Protein AF-A0A7S3XES7-F1 (afdb_monomer_lite)

InterPro domains:
  IPR000131 ATP synthase, F1 complex, gamma subunit [PF00231] (2-113)
  IPR000131 ATP synthase, F1 complex, gamma subunit [PTHR11693] (2-114)
  IPR035968 ATP synthase, F1 complex, gamma subunit superfamily [SSF52943] (2-112)

Radius of gyration: 13.75 Å; chains: 1; bounding box: 35×32×36 Å

Foldseek 3Di:
DEEEEEQADAQDDPPPCFLVVSLVVVVVVCVVPVVYNYAYEYEYPSSCVVCCVPPVVRYLYYHYDCPPDPHDPVVVVVVVVVVPVSDDGQKYWYWHWPCPDPVDTHTDIDIDGDD

Secondary structure (DSSP, 8-state):
-EEEEEEB--SS--STTHHHHHHHHHHHHHHHTTTSEEEEEEESHHHHHHHHHHHGGGEEEEE--GGGS---HHHHHHHHHHHHHT---SEEEEEEEEE-SSS-EEEEEEEEE--

Sequence (115 aa):
EKQLIVPLTSDKGLCGGVNSTIVKYTRALMALQSETDSTLLVVGEKGKAQLERTHGSTIHSTIGDMAKVAITFPQVSAIVDKVLEAGSYEKTHILFNHFVSVITNKPTIATIASP

Organism: NCBI:txid88271

pLDDT: mean 89.77, std 6.72, range [62.25, 96.62]

Structure (mmCIF, N/CA/C/O backbone):
data_AF-A0A7S3XES7-F1
#
_entry.id   AF-A0A7S3XES7-F1
#
loop_
_atom_site.group_PDB
_atom_site.id
_atom_site.type_symbol
_atom_site.label_atom_id
_atom_site.label_alt_id
_atom_site.label_comp_id
_atom_site.label_asym_id
_atom_site.label_entity_id
_atom_site.label_seq_id
_atom_site.pdbx_PDB_ins_code
_atom_site.Cartn_x
_atom_site.Cartn_y
_atom_site.Cartn_z
_atom_site.occupancy
_atom_site.B_iso_or_equiv
_atom_site.auth_seq_id
_atom_site.auth_comp_id
_atom_site.auth_asym_id
_atom_site.auth_atom_id
_atom_site.pdbx_PDB_model_num
ATOM 1 N N . GLU A 1 1 ? -18.882 2.046 10.466 1.00 73.75 1 GLU A N 1
ATOM 2 C CA . GLU A 1 1 ? -18.327 1.173 9.419 1.00 73.75 1 GLU A CA 1
ATOM 3 C C . GLU A 1 1 ? -16.835 1.025 9.660 1.00 73.75 1 GLU A C 1
ATOM 5 O O . GLU A 1 1 ? -16.151 2.042 9.744 1.00 73.75 1 GLU A O 1
ATOM 10 N N . LYS A 1 2 ? -16.340 -0.196 9.878 1.00 87.69 2 LYS A N 1
ATOM 11 C CA . LYS A 1 2 ? -14.893 -0.447 9.985 1.00 87.69 2 LYS A CA 1
ATOM 12 C C . LYS A 1 2 ? -14.336 -0.733 8.607 1.00 87.69 2 LYS A C 1
ATOM 14 O O . LYS A 1 2 ? -14.884 -1.572 7.889 1.00 87.69 2 LYS A O 1
ATOM 19 N N . GLN A 1 3 ? -13.234 -0.087 8.260 1.00 92.00 3 GLN A N 1
ATOM 20 C CA . GLN A 1 3 ? -12.591 -0.298 6.971 1.00 92.00 3 GLN A CA 1
ATOM 21 C C . GLN A 1 3 ? -11.100 -0.564 7.106 1.00 92.00 3 GLN A C 1
ATOM 23 O O . GLN A 1 3 ? -10.419 -0.038 7.990 1.00 92.00 3 GLN A O 1
ATOM 28 N N . LEU A 1 4 ? -10.601 -1.368 6.177 1.00 93.12 4 LEU A N 1
ATOM 29 C CA . LEU A 1 4 ? -9.194 -1.695 6.055 1.00 93.12 4 LEU A CA 1
ATOM 30 C C . LEU A 1 4 ? -8.611 -1.000 4.831 1.00 93.12 4 LEU A C 1
ATOM 32 O O . LEU A 1 4 ? -9.151 -1.094 3.731 1.00 93.12 4 LEU A O 1
ATOM 36 N N . ILE A 1 5 ? -7.476 -0.337 5.001 1.00 94.81 5 ILE A N 1
ATOM 37 C CA . ILE A 1 5 ? -6.739 0.297 3.915 1.00 94.81 5 ILE A CA 1
ATOM 38 C C . ILE A 1 5 ? -5.384 -0.401 3.788 1.00 94.81 5 ILE A C 1
ATOM 40 O O . ILE A 1 5 ? -4.577 -0.413 4.720 1.00 94.81 5 ILE A O 1
ATOM 44 N N . VAL A 1 6 ? -5.131 -0.965 2.609 1.00 94.62 6 VAL A N 1
ATOM 45 C CA . VAL A 1 6 ? -3.950 -1.769 2.289 1.00 94.62 6 VAL A CA 1
ATOM 46 C C . VAL A 1 6 ? -3.106 -1.058 1.227 1.00 94.62 6 VAL A C 1
ATOM 48 O O . VAL A 1 6 ? -3.303 -1.273 0.027 1.00 94.62 6 VAL A O 1
ATOM 51 N N . PRO A 1 7 ? -2.180 -0.163 1.620 1.00 96.06 7 PRO A N 1
ATOM 52 C CA . PRO A 1 7 ? -1.233 0.424 0.684 1.00 96.06 7 PRO A CA 1
ATOM 53 C C . PRO A 1 7 ? -0.130 -0.564 0.301 1.00 96.06 7 PRO A C 1
ATOM 55 O O . PRO A 1 7 ? 0.619 -1.035 1.159 1.00 96.06 7 PRO A O 1
ATOM 58 N N . LEU A 1 8 ? 0.003 -0.823 -1.002 1.00 94.38 8 LEU A N 1
ATOM 59 C CA . LEU A 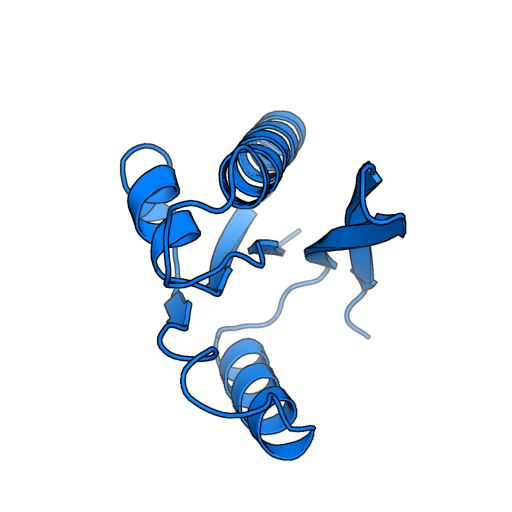1 8 ? 1.071 -1.639 -1.573 1.00 94.38 8 LEU A CA 1
ATOM 60 C C . LEU A 1 8 ? 2.255 -0.762 -1.988 1.00 94.38 8 LEU A C 1
ATOM 62 O O . LEU A 1 8 ? 2.159 0.077 -2.887 1.00 94.38 8 LEU A O 1
ATOM 66 N N . THR A 1 9 ? 3.393 -0.979 -1.342 1.00 94.38 9 THR A N 1
ATOM 67 C CA . THR A 1 9 ? 4.666 -0.297 -1.604 1.00 94.38 9 THR A CA 1
ATOM 68 C C . THR A 1 9 ? 5.809 -1.306 -1.692 1.00 94.38 9 THR A C 1
ATOM 70 O O . THR A 1 9 ? 5.634 -2.488 -1.402 1.00 94.38 9 THR A O 1
ATOM 73 N N . SER A 1 10 ? 6.994 -0.863 -2.112 1.00 91.62 10 SER A N 1
ATOM 74 C CA . SER A 1 10 ? 8.187 -1.712 -2.128 1.00 91.62 10 SER A CA 1
ATOM 75 C C . SER A 1 10 ? 8.974 -1.652 -0.817 1.00 91.62 10 SER A C 1
ATOM 77 O O . SER A 1 10 ? 8.920 -0.675 -0.071 1.00 91.62 10 SER A O 1
ATOM 79 N N . ASP A 1 11 ? 9.810 -2.662 -0.585 1.00 90.94 11 ASP A N 1
ATOM 80 C CA . ASP A 1 11 ? 10.812 -2.641 0.492 1.00 90.94 11 ASP A CA 1
ATOM 81 C C . ASP A 1 11 ? 12.031 -1.776 0.122 1.00 90.94 11 ASP A C 1
ATOM 83 O O . ASP A 1 11 ? 12.672 -1.137 0.961 1.00 90.94 11 ASP A O 1
ATOM 87 N N . LYS A 1 12 ? 12.350 -1.722 -1.177 1.00 88.56 12 LYS A N 1
ATOM 88 C CA . LYS A 1 12 ? 13.512 -1.006 -1.723 1.00 88.56 12 LYS A CA 1
ATOM 89 C C . LYS A 1 12 ? 13.171 0.430 -2.121 1.00 88.56 12 LYS A C 1
ATOM 91 O O . LYS A 1 12 ? 12.024 0.754 -2.412 1.00 88.56 12 LYS A O 1
ATOM 96 N N . GLY A 1 13 ? 14.182 1.298 -2.103 1.00 88.38 13 GLY A N 1
ATOM 97 C CA . GLY A 1 13 ? 14.092 2.679 -2.593 1.00 88.38 13 GLY A CA 1
ATOM 98 C C . GLY A 1 13 ? 14.494 2.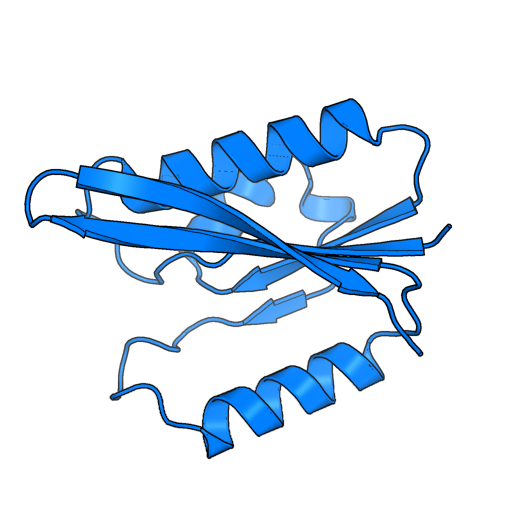817 -4.066 1.00 88.38 13 GLY A C 1
ATOM 99 O O . GLY A 1 13 ? 14.500 1.836 -4.799 1.00 88.38 13 GLY A O 1
ATOM 100 N N . LEU A 1 14 ? 14.864 4.041 -4.471 1.00 90.00 14 LEU A N 1
ATOM 101 C CA . LEU A 1 14 ? 15.361 4.392 -5.818 1.00 90.00 14 LEU A CA 1
ATOM 102 C C . LEU A 1 14 ? 14.359 4.176 -6.971 1.00 90.00 14 LEU A C 1
ATOM 104 O O . LEU A 1 14 ? 14.736 4.145 -8.134 1.00 90.00 14 LEU A O 1
ATOM 108 N N . CYS A 1 15 ? 13.066 4.098 -6.662 1.00 89.25 15 CYS A N 1
ATOM 109 C CA . CYS A 1 15 ? 11.977 3.927 -7.628 1.00 89.25 15 CYS A CA 1
ATOM 110 C C . CYS A 1 15 ? 11.283 5.254 -8.009 1.00 89.25 15 CYS A C 1
ATOM 112 O O . CYS A 1 15 ? 10.106 5.261 -8.370 1.00 89.25 15 CYS A O 1
ATOM 114 N N . GLY A 1 16 ? 11.953 6.398 -7.829 1.00 90.31 16 GLY A N 1
ATOM 115 C CA . GLY A 1 16 ? 11.344 7.718 -8.017 1.00 90.31 16 GLY A CA 1
ATOM 116 C C . GLY A 1 16 ? 10.096 7.920 -7.144 1.00 90.31 16 GLY A C 1
ATOM 117 O O . GLY A 1 16 ? 10.123 7.686 -5.936 1.00 90.31 16 GLY A O 1
ATOM 118 N N . GLY A 1 17 ? 8.989 8.343 -7.760 1.00 91.06 17 GLY A N 1
ATOM 119 C CA . GLY A 1 17 ? 7.735 8.669 -7.070 1.00 91.06 17 GLY A CA 1
ATOM 120 C C . GLY A 1 17 ? 6.813 7.488 -6.746 1.00 91.06 17 GLY A C 1
ATOM 121 O O . GLY A 1 17 ? 5.777 7.711 -6.133 1.00 91.06 17 GLY A O 1
ATOM 122 N N . VAL A 1 18 ? 7.149 6.250 -7.123 1.00 92.50 18 VAL A N 1
ATOM 123 C CA . VAL A 1 18 ? 6.227 5.092 -7.049 1.00 92.50 18 VAL A CA 1
ATOM 124 C C . VAL A 1 18 ? 5.647 4.887 -5.640 1.00 92.50 18 VAL A C 1
ATOM 126 O O . VAL A 1 18 ? 4.426 4.856 -5.481 1.00 92.50 18 VAL A O 1
ATOM 129 N N . ASN A 1 19 ? 6.498 4.822 -4.610 1.00 94.38 19 ASN A N 1
ATOM 130 C CA . ASN A 1 19 ? 6.054 4.626 -3.223 1.00 94.38 19 ASN A CA 1
ATOM 131 C C . ASN A 1 19 ? 5.365 5.867 -2.644 1.00 94.38 19 ASN A C 1
ATOM 133 O O . ASN A 1 19 ? 4.326 5.764 -1.997 1.00 94.38 19 ASN A O 1
ATOM 137 N N . SER A 1 20 ? 5.933 7.050 -2.890 1.00 94.31 20 SER A N 1
ATOM 138 C CA . SER A 1 20 ? 5.406 8.310 -2.356 1.00 94.31 20 SER A CA 1
ATOM 139 C C . SER A 1 20 ? 4.021 8.636 -2.914 1.00 94.31 20 SER A C 1
ATOM 141 O O . SER A 1 20 ? 3.197 9.198 -2.195 1.00 94.31 20 SER A O 1
ATOM 143 N N . THR A 1 21 ? 3.735 8.252 -4.162 1.00 95.44 21 THR A N 1
ATOM 144 C CA . THR A 1 21 ? 2.397 8.371 -4.748 1.00 95.44 21 THR A CA 1
ATOM 145 C C . THR A 1 21 ? 1.384 7.541 -3.968 1.00 95.44 21 THR A C 1
ATOM 147 O O . THR A 1 21 ? 0.367 8.089 -3.558 1.00 95.44 21 THR A O 1
ATOM 150 N N . ILE A 1 22 ? 1.662 6.265 -3.685 1.00 96.62 22 ILE A N 1
ATOM 151 C CA . ILE A 1 22 ? 0.737 5.423 -2.910 1.00 96.62 22 ILE A CA 1
ATOM 152 C C . ILE A 1 22 ? 0.490 6.019 -1.528 1.00 96.62 22 ILE A C 1
ATOM 154 O O . ILE A 1 22 ? -0.659 6.252 -1.172 1.00 96.62 22 ILE A O 1
ATOM 158 N N . VAL A 1 23 ? 1.552 6.385 -0.806 1.00 95.88 23 VAL A N 1
ATOM 159 C CA . VAL A 1 23 ? 1.438 7.005 0.523 1.00 95.88 23 VAL A CA 1
ATOM 160 C C . VAL A 1 23 ? 0.617 8.300 0.481 1.00 95.88 23 VAL A C 1
ATOM 162 O O . VAL A 1 23 ? -0.210 8.537 1.362 1.00 95.88 23 VAL A O 1
ATOM 165 N N . LYS A 1 24 ? 0.808 9.143 -0.543 1.00 95.44 24 LYS A N 1
ATOM 166 C CA . LYS A 1 24 ? 0.020 10.371 -0.728 1.00 95.44 24 LYS A CA 1
ATOM 167 C C . LYS A 1 24 ? -1.471 10.058 -0.880 1.00 95.44 24 LYS A C 1
ATOM 169 O O . LYS A 1 24 ? -2.286 10.718 -0.242 1.00 95.44 24 LYS A O 1
ATOM 174 N N . TYR A 1 25 ? -1.819 9.068 -1.699 1.00 96.19 25 TYR A N 1
ATOM 175 C CA . TYR A 1 25 ? -3.212 8.670 -1.913 1.00 96.19 25 TYR A CA 1
ATOM 176 C C . TYR A 1 25 ? -3.817 8.001 -0.675 1.00 96.19 25 TYR A C 1
ATOM 178 O O . TYR A 1 25 ? -4.972 8.269 -0.363 1.00 96.19 25 TYR A O 1
ATOM 186 N N . THR A 1 26 ? -3.040 7.222 0.081 1.00 96.25 26 THR A N 1
ATOM 187 C CA . THR A 1 26 ? -3.469 6.665 1.373 1.00 96.25 26 THR A CA 1
ATOM 188 C C . THR A 1 26 ? -3.855 7.771 2.346 1.00 96.25 26 THR A C 1
ATOM 190 O O . THR A 1 26 ? -4.951 7.746 2.892 1.00 96.25 26 THR A O 1
ATOM 193 N N . ARG A 1 27 ? -2.995 8.783 2.518 1.00 95.31 27 ARG A N 1
ATOM 194 C CA . ARG A 1 27 ? -3.285 9.925 3.400 1.00 95.31 27 ARG A CA 1
ATOM 195 C C . ARG A 1 27 ? -4.516 10.704 2.941 1.00 95.31 27 ARG A C 1
ATOM 197 O O . ARG A 1 27 ? -5.322 11.104 3.770 1.00 95.31 27 ARG A O 1
ATOM 204 N N . ALA A 1 28 ? -4.668 10.906 1.631 1.00 95.25 28 ALA A N 1
ATOM 205 C CA . ALA A 1 28 ? -5.843 11.572 1.077 1.00 95.25 28 ALA A CA 1
ATOM 206 C C . ALA A 1 28 ? -7.129 10.777 1.347 1.00 95.25 28 ALA A C 1
ATOM 208 O O . ALA A 1 28 ? -8.130 11.368 1.736 1.00 95.25 28 ALA A O 1
ATOM 209 N N . LEU A 1 29 ? -7.092 9.449 1.196 1.00 93.69 29 LEU A N 1
ATOM 210 C CA . LEU A 1 29 ? -8.231 8.580 1.486 1.00 93.69 29 LEU A CA 1
ATOM 211 C C . LEU A 1 29 ? -8.607 8.622 2.974 1.00 93.69 29 LEU A C 1
ATOM 213 O O . LEU A 1 29 ? -9.771 8.828 3.295 1.00 93.69 29 LEU A O 1
ATOM 217 N N . MET A 1 30 ? -7.622 8.517 3.870 1.00 93.19 30 MET A N 1
ATOM 218 C CA . MET A 1 30 ? -7.855 8.616 5.316 1.00 93.19 30 MET A CA 1
ATOM 219 C C . MET A 1 30 ? -8.427 9.978 5.721 1.00 93.19 30 MET A C 1
ATOM 221 O O . MET A 1 30 ? -9.323 10.039 6.553 1.00 93.19 30 MET A O 1
ATOM 225 N N . ALA A 1 31 ? -7.954 11.068 5.110 1.00 93.12 31 ALA A N 1
ATOM 226 C CA . ALA A 1 31 ? -8.487 12.403 5.370 1.00 93.12 31 ALA A CA 1
ATOM 227 C C . ALA A 1 31 ? -9.933 12.566 4.871 1.00 93.12 31 ALA A C 1
ATOM 229 O O . ALA A 1 31 ? -10.735 13.215 5.531 1.00 93.12 31 ALA A O 1
ATOM 230 N N . LEU A 1 32 ? -10.277 11.970 3.722 1.00 91.56 32 LEU A N 1
ATOM 231 C CA . LEU A 1 32 ? -11.645 11.973 3.188 1.00 91.56 32 LEU A CA 1
ATOM 232 C C . LEU A 1 32 ? -12.609 11.113 4.015 1.00 91.56 32 LEU A C 1
ATOM 234 O O . LEU A 1 32 ? -13.816 11.327 3.958 1.00 91.56 32 LEU A O 1
ATOM 238 N N . GLN A 1 33 ? -12.084 10.141 4.756 1.00 88.06 33 GLN A N 1
ATOM 239 C CA . GLN A 1 33 ? -12.847 9.194 5.564 1.00 88.06 33 GLN A CA 1
ATOM 240 C C . GLN A 1 33 ? -12.559 9.378 7.063 1.00 88.06 33 GLN A C 1
ATOM 242 O O . GLN A 1 33 ? -12.565 8.405 7.812 1.00 88.06 33 GLN A O 1
ATOM 247 N N . SER A 1 34 ? -12.318 10.617 7.511 1.00 85.88 34 SER A N 1
ATOM 248 C CA . SER A 1 34 ? -11.952 10.932 8.904 1.00 85.88 34 SER A CA 1
ATOM 249 C C . SER A 1 34 ? -12.959 10.429 9.939 1.00 85.88 34 SER A C 1
ATOM 251 O O . SER A 1 34 ? -12.574 10.056 11.041 1.00 85.88 34 SER A O 1
ATOM 253 N N . GLU A 1 35 ? -14.239 10.385 9.568 1.00 86.56 35 GLU A N 1
ATOM 254 C CA . GLU A 1 35 ? -15.339 9.920 10.423 1.00 86.56 35 GLU A CA 1
ATOM 255 C C . GLU A 1 35 ? -15.480 8.386 10.447 1.00 86.56 35 GLU A C 1
ATOM 257 O O . GLU A 1 35 ? -16.327 7.843 11.155 1.00 86.56 35 GLU A O 1
ATOM 262 N N . THR A 1 36 ? -14.691 7.667 9.641 1.00 86.88 36 THR A N 1
ATOM 263 C CA . THR A 1 36 ? -14.733 6.203 9.525 1.00 86.88 36 THR A CA 1
ATOM 264 C C . THR A 1 36 ? -13.565 5.580 10.281 1.00 86.88 36 THR A C 1
ATOM 266 O O . THR A 1 36 ? -12.421 6.020 10.148 1.00 86.88 36 THR A O 1
ATOM 269 N N . ASP A 1 37 ? -13.833 4.509 11.030 1.00 89.69 37 ASP A N 1
ATOM 270 C CA . ASP A 1 37 ? -12.799 3.754 11.741 1.00 89.69 37 ASP A CA 1
ATOM 271 C C . ASP A 1 37 ? -11.901 3.022 10.730 1.00 89.69 37 ASP A C 1
ATOM 273 O O . ASP A 1 37 ? -12.253 1.972 10.177 1.00 89.69 37 ASP A O 1
ATOM 277 N N . SER A 1 38 ? -10.770 3.658 10.422 1.00 92.12 38 SER A N 1
ATOM 278 C CA . SER A 1 38 ? -9.860 3.288 9.343 1.00 92.12 38 SER A CA 1
ATOM 279 C C . SER A 1 38 ? -8.610 2.637 9.908 1.00 92.12 38 SER A C 1
ATOM 281 O O . SER A 1 38 ? -7.799 3.290 10.566 1.00 92.12 38 SER A O 1
ATOM 283 N N . THR A 1 39 ? -8.418 1.362 9.593 1.00 92.81 39 THR A N 1
ATOM 284 C CA . THR A 1 39 ? -7.222 0.611 9.979 1.00 92.81 39 THR A CA 1
ATOM 285 C C . THR A 1 39 ? -6.280 0.460 8.790 1.00 92.81 39 THR A C 1
ATOM 287 O O . THR A 1 39 ? -6.715 0.198 7.668 1.00 92.81 39 THR A O 1
ATOM 290 N N . LEU A 1 40 ? -4.976 0.609 9.021 1.00 93.94 40 LEU A N 1
ATOM 291 C CA . LEU A 1 40 ? -3.943 0.404 8.010 1.00 93.94 40 LEU A CA 1
ATOM 292 C C . LEU A 1 40 ? -3.291 -0.975 8.160 1.00 93.94 40 LEU A C 1
ATOM 294 O O . LEU A 1 40 ? -2.817 -1.343 9.239 1.00 93.94 40 LEU A O 1
ATOM 298 N N . LEU A 1 41 ? -3.162 -1.689 7.043 1.00 93.62 41 LEU A N 1
ATOM 299 C CA . LEU A 1 41 ? -2.260 -2.833 6.903 1.00 93.62 41 LEU A CA 1
ATOM 300 C C . LEU A 1 41 ? -1.288 -2.543 5.771 1.00 93.62 41 LEU A C 1
ATOM 302 O O . LEU A 1 41 ? -1.647 -2.551 4.598 1.00 93.62 41 LEU A O 1
ATOM 306 N N . VAL A 1 42 ? -0.049 -2.230 6.125 1.00 94.50 42 VAL A N 1
ATOM 307 C CA . VAL A 1 42 ? 0.915 -1.708 5.158 1.00 94.50 42 VAL A CA 1
ATOM 308 C C . VAL A 1 42 ? 1.715 -2.848 4.546 1.00 94.50 42 VAL A C 1
ATOM 310 O O . VAL A 1 42 ? 2.304 -3.649 5.267 1.00 94.50 42 VAL A O 1
ATOM 313 N N . VAL A 1 43 ? 1.785 -2.905 3.218 1.00 92.75 43 VAL A N 1
ATOM 314 C CA . VAL A 1 43 ? 2.657 -3.850 2.515 1.00 92.75 43 VAL A CA 1
ATOM 315 C C . VAL A 1 43 ? 3.855 -3.085 1.958 1.00 92.75 43 VAL A C 1
ATOM 317 O O . VAL A 1 43 ? 3.703 -2.131 1.192 1.00 92.75 43 VAL A O 1
ATOM 320 N N . GLY A 1 44 ? 5.053 -3.495 2.360 1.00 92.25 44 GLY A N 1
ATOM 321 C CA . GLY A 1 44 ? 6.330 -2.891 2.000 1.00 92.25 44 GLY A CA 1
ATOM 322 C C . GLY A 1 44 ? 6.879 -1.918 3.048 1.00 92.25 44 GLY A C 1
ATOM 323 O O . GLY A 1 44 ? 6.173 -1.057 3.584 1.00 92.25 44 GLY A O 1
ATOM 324 N N . GLU A 1 45 ? 8.187 -2.009 3.301 1.00 92.75 45 GLU A N 1
ATOM 325 C CA . GLU A 1 45 ? 8.851 -1.201 4.338 1.00 92.75 45 GLU A CA 1
ATOM 326 C C . GLU A 1 45 ? 8.838 0.311 4.027 1.00 92.75 45 GLU A C 1
ATOM 328 O O . GLU A 1 45 ? 8.825 1.142 4.939 1.00 92.75 45 GLU A O 1
ATOM 333 N N . LYS A 1 46 ? 8.806 0.717 2.745 1.00 93.81 46 LYS A N 1
ATOM 334 C CA . LYS A 1 46 ? 8.783 2.149 2.387 1.00 93.81 46 LYS A CA 1
ATOM 335 C C . LYS A 1 46 ? 7.460 2.823 2.717 1.00 93.81 46 LYS A C 1
ATOM 337 O O . LYS A 1 46 ? 7.481 3.986 3.123 1.00 93.81 46 LYS A O 1
ATOM 342 N N . GLY A 1 47 ? 6.338 2.125 2.564 1.00 94.25 47 GLY A N 1
ATOM 343 C CA . GLY A 1 47 ? 5.033 2.614 2.995 1.00 94.25 47 GLY A CA 1
ATOM 344 C C . GLY A 1 47 ? 5.002 2.808 4.505 1.00 94.25 47 GLY A C 1
ATOM 345 O O . GLY A 1 47 ? 4.641 3.891 4.967 1.00 94.25 47 GLY A O 1
ATOM 346 N N . LYS A 1 48 ? 5.473 1.804 5.260 1.00 95.25 48 LYS A N 1
ATOM 347 C CA . LYS A 1 48 ? 5.514 1.843 6.727 1.00 95.25 48 LYS A CA 1
ATOM 348 C C . LYS A 1 48 ? 6.326 3.036 7.209 1.00 95.25 48 LYS A C 1
ATOM 350 O O . LYS A 1 48 ? 5.782 3.888 7.901 1.00 95.25 48 LYS A O 1
ATOM 355 N N . ALA A 1 49 ? 7.570 3.171 6.750 1.00 94.12 49 ALA A N 1
ATOM 356 C CA . ALA A 1 49 ? 8.458 4.251 7.179 1.00 94.12 49 ALA A CA 1
ATOM 357 C C . ALA A 1 49 ? 7.877 5.661 6.938 1.00 94.12 49 ALA A C 1
ATOM 359 O O . ALA A 1 49 ? 8.153 6.593 7.696 1.00 94.12 49 ALA A O 1
ATOM 360 N N . GLN A 1 50 ? 7.075 5.851 5.882 1.00 94.31 50 GLN A N 1
ATOM 361 C CA . GLN A 1 50 ? 6.434 7.141 5.615 1.00 94.31 50 GLN A CA 1
ATOM 362 C C . GLN A 1 50 ? 5.125 7.343 6.389 1.00 94.31 50 GLN A C 1
ATOM 364 O O . GLN A 1 50 ? 4.814 8.477 6.771 1.00 94.31 50 GLN A O 1
ATOM 369 N N . LEU A 1 51 ? 4.332 6.289 6.582 1.00 95.44 51 LEU A N 1
ATOM 370 C CA . LEU A 1 51 ? 3.033 6.373 7.249 1.00 95.44 51 LEU A CA 1
ATOM 371 C C . LEU A 1 51 ? 3.175 6.398 8.769 1.00 95.44 51 LEU A C 1
ATOM 373 O O . LEU A 1 51 ? 2.480 7.185 9.402 1.00 95.44 51 LEU A O 1
ATOM 377 N N . GLU A 1 52 ? 4.125 5.660 9.339 1.00 94.88 52 GLU A N 1
ATOM 378 C CA . GLU A 1 52 ? 4.370 5.543 10.783 1.00 94.88 52 GLU A CA 1
ATOM 379 C C . GLU A 1 52 ? 4.515 6.909 11.471 1.00 94.88 52 GLU A C 1
ATOM 381 O O . GLU A 1 52 ? 3.923 7.148 12.518 1.00 94.88 52 GLU A O 1
ATOM 386 N N . ARG A 1 53 ? 5.183 7.867 10.815 1.00 89.88 53 ARG A N 1
ATOM 387 C CA . ARG A 1 53 ? 5.370 9.239 11.328 1.00 89.88 53 ARG A CA 1
ATOM 388 C C . ARG A 1 53 ? 4.077 10.038 11.506 1.00 89.88 53 ARG A C 1
ATOM 390 O O . ARG A 1 53 ? 4.081 11.030 12.222 1.00 89.88 53 ARG A O 1
ATOM 397 N N . THR A 1 54 ? 3.020 9.679 10.782 1.00 89.94 54 THR A N 1
ATOM 398 C CA . THR A 1 54 ? 1.779 10.474 10.687 1.00 89.94 54 THR A CA 1
ATOM 399 C C . THR A 1 54 ? 0.541 9.706 11.134 1.00 89.94 54 THR A C 1
ATOM 401 O O . THR A 1 54 ? -0.392 10.306 11.642 1.00 89.94 54 THR A O 1
ATOM 404 N N . HIS A 1 55 ? 0.541 8.388 10.954 1.00 93.19 55 HIS A N 1
ATOM 405 C CA . HIS A 1 55 ? -0.606 7.502 11.125 1.00 93.19 55 HIS A CA 1
ATOM 406 C C . HIS A 1 55 ? -0.210 6.219 11.876 1.00 93.19 55 HIS A C 1
ATOM 408 O O . HIS A 1 55 ? -0.909 5.215 11.783 1.00 93.19 55 HIS A O 1
ATOM 414 N N . GLY A 1 56 ? 0.910 6.221 12.613 1.00 91.31 56 GLY A N 1
ATOM 415 C CA . GLY A 1 56 ? 1.439 5.032 13.293 1.00 91.31 56 GLY A CA 1
ATOM 416 C C . GLY A 1 56 ? 0.439 4.343 14.225 1.00 91.31 56 GLY A C 1
ATOM 417 O O . GLY A 1 56 ? 0.392 3.121 14.253 1.00 91.31 56 GLY A O 1
ATOM 418 N N . SER A 1 57 ? -0.428 5.103 14.900 1.00 92.25 57 SER A N 1
ATOM 419 C CA . SER A 1 57 ? -1.489 4.562 15.765 1.00 92.25 57 SER A CA 1
ATOM 420 C C . SER A 1 57 ? -2.577 3.782 15.020 1.00 92.25 57 SER A C 1
ATOM 422 O O . SER A 1 57 ? -3.270 2.981 15.634 1.00 92.25 57 SER A O 1
ATOM 424 N N . THR A 1 58 ? -2.734 4.007 13.713 1.00 92.56 58 THR A N 1
ATOM 425 C CA . THR A 1 58 ? -3.732 3.318 12.873 1.00 92.56 58 THR A CA 1
ATOM 426 C C . THR A 1 58 ? -3.162 2.091 12.160 1.00 92.56 58 THR A C 1
ATOM 428 O O . THR A 1 58 ? -3.909 1.342 11.533 1.00 92.56 58 THR A O 1
ATOM 431 N N . ILE A 1 59 ? -1.842 1.875 12.226 1.00 93.44 59 ILE A N 1
ATOM 432 C CA . ILE A 1 59 ? -1.184 0.724 11.603 1.00 93.44 59 ILE A CA 1
ATOM 433 C C . ILE A 1 59 ? -1.385 -0.497 12.495 1.00 93.44 59 ILE A C 1
ATOM 435 O O . ILE A 1 59 ? -0.750 -0.625 13.536 1.00 93.44 59 ILE A O 1
ATOM 439 N N . HIS A 1 60 ? -2.234 -1.420 12.050 1.00 91.62 60 HIS A N 1
ATOM 440 C CA . HIS A 1 60 ? -2.436 -2.701 12.723 1.00 91.62 60 HIS A CA 1
ATOM 441 C C . HIS A 1 60 ? -1.261 -3.650 12.483 1.00 91.62 60 HIS A C 1
ATOM 443 O O . HIS A 1 60 ? -0.769 -4.308 13.395 1.00 91.62 60 HIS A O 1
ATOM 449 N N . SER A 1 61 ? -0.798 -3.738 11.235 1.00 89.75 61 SER A N 1
ATOM 450 C CA . SER A 1 61 ? 0.305 -4.631 10.877 1.00 89.75 61 SER A CA 1
ATOM 451 C C . SER A 1 61 ? 1.051 -4.147 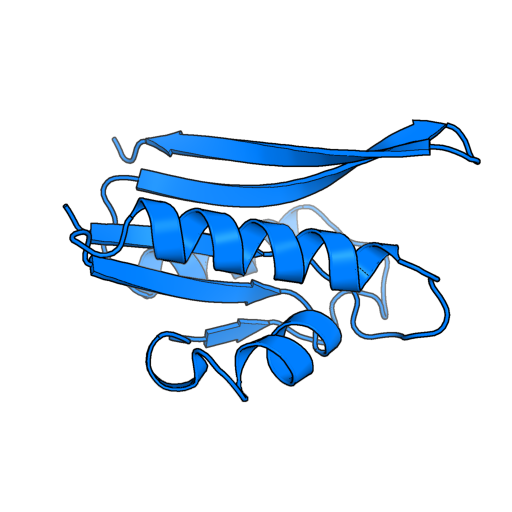9.641 1.00 89.75 61 SER A C 1
ATOM 453 O O . SER A 1 61 ? 0.538 -3.362 8.840 1.00 89.75 61 SER A O 1
ATOM 455 N N . THR A 1 62 ? 2.296 -4.599 9.503 1.00 91.44 62 THR A N 1
ATOM 456 C CA . THR A 1 62 ? 3.110 -4.378 8.307 1.00 91.44 62 THR A CA 1
ATOM 457 C C . THR A 1 62 ? 3.639 -5.703 7.788 1.00 91.44 62 THR A C 1
ATOM 459 O O . THR A 1 62 ? 4.088 -6.546 8.563 1.00 91.44 62 THR A O 1
ATOM 462 N N . ILE A 1 63 ? 3.626 -5.855 6.470 1.00 89.50 63 ILE A N 1
ATOM 463 C CA . ILE A 1 63 ? 4.180 -7.002 5.761 1.00 89.50 63 ILE A CA 1
ATOM 464 C C . ILE A 1 63 ? 5.342 -6.499 4.917 1.00 89.50 63 ILE A C 1
ATOM 466 O O . ILE A 1 63 ? 5.138 -5.776 3.946 1.00 89.50 63 ILE A O 1
ATOM 470 N N . GLY A 1 64 ? 6.560 -6.850 5.311 1.00 87.56 64 GLY A N 1
ATOM 471 C CA . GLY A 1 64 ? 7.770 -6.533 4.561 1.00 87.56 64 GLY A CA 1
ATOM 472 C C . GLY A 1 64 ? 8.341 -7.752 3.847 1.00 87.56 64 GLY A C 1
ATOM 473 O O . GLY A 1 64 ? 7.841 -8.869 3.973 1.00 87.56 64 GLY A O 1
ATOM 474 N N . ASP A 1 65 ? 9.441 -7.518 3.144 1.00 83.25 65 ASP A N 1
ATOM 475 C CA . ASP A 1 65 ? 10.303 -8.548 2.556 1.00 83.25 65 ASP A CA 1
ATOM 476 C C . ASP A 1 65 ? 9.679 -9.371 1.416 1.00 83.25 65 ASP A C 1
ATOM 478 O O . ASP A 1 65 ? 10.125 -10.472 1.088 1.00 83.25 65 ASP A O 1
ATOM 482 N N . MET A 1 66 ? 8.661 -8.815 0.762 1.00 73.56 66 MET A N 1
ATOM 483 C CA . MET A 1 66 ? 7.952 -9.481 -0.331 1.00 73.56 66 MET A CA 1
ATOM 484 C C . MET A 1 66 ? 8.754 -9.512 -1.635 1.00 73.56 66 MET A C 1
ATOM 486 O O . MET A 1 66 ? 8.529 -10.374 -2.479 1.00 73.56 66 MET A O 1
ATOM 490 N N . ALA A 1 67 ? 9.694 -8.580 -1.816 1.00 68.38 67 ALA A N 1
ATOM 491 C CA . ALA A 1 67 ? 10.408 -8.399 -3.081 1.00 68.38 67 ALA A CA 1
ATOM 492 C C . ALA A 1 67 ? 11.730 -9.190 -3.196 1.00 68.38 67 ALA A C 1
ATOM 494 O O . ALA A 1 67 ? 12.473 -8.989 -4.162 1.00 68.38 67 ALA A O 1
ATOM 495 N N . LYS A 1 68 ? 12.081 -10.044 -2.221 1.00 68.88 68 LYS A N 1
ATOM 496 C CA . LYS A 1 68 ? 13.300 -10.881 -2.292 1.00 68.88 68 LYS A CA 1
ATOM 497 C C . LYS A 1 68 ? 13.170 -12.061 -3.254 1.00 68.88 68 LYS A C 1
ATOM 499 O O . LYS A 1 68 ? 14.175 -12.497 -3.808 1.00 68.88 68 LYS A O 1
ATOM 504 N N . VAL A 1 69 ? 11.954 -12.565 -3.447 1.00 71.69 69 VAL A N 1
ATOM 505 C CA . VAL A 1 69 ? 11.629 -13.694 -4.329 1.00 71.69 69 VAL A CA 1
ATOM 506 C C . VAL A 1 69 ? 10.497 -13.259 -5.260 1.00 71.69 69 VAL A C 1
ATOM 508 O O . VAL A 1 69 ? 9.801 -12.285 -4.979 1.00 71.69 69 VAL A O 1
ATOM 511 N N . ALA A 1 70 ? 10.320 -13.950 -6.387 1.00 81.12 70 ALA A N 1
ATOM 512 C CA . ALA A 1 70 ? 9.142 -13.754 -7.223 1.00 81.12 70 ALA A CA 1
ATOM 513 C C . ALA A 1 70 ? 7.864 -13.938 -6.387 1.00 81.12 70 ALA A C 1
ATOM 515 O O . ALA A 1 70 ? 7.743 -14.913 -5.646 1.00 81.12 70 ALA A O 1
ATOM 516 N N . ILE A 1 71 ? 6.926 -12.999 -6.514 1.00 84.19 71 ILE A N 1
ATOM 517 C CA . ILE A 1 71 ? 5.648 -13.046 -5.802 1.00 84.19 71 ILE A CA 1
ATOM 518 C C . ILE A 1 71 ? 4.824 -14.200 -6.373 1.00 84.19 71 ILE A C 1
ATOM 520 O O . ILE A 1 71 ? 4.567 -14.253 -7.576 1.00 84.19 71 ILE A O 1
ATOM 524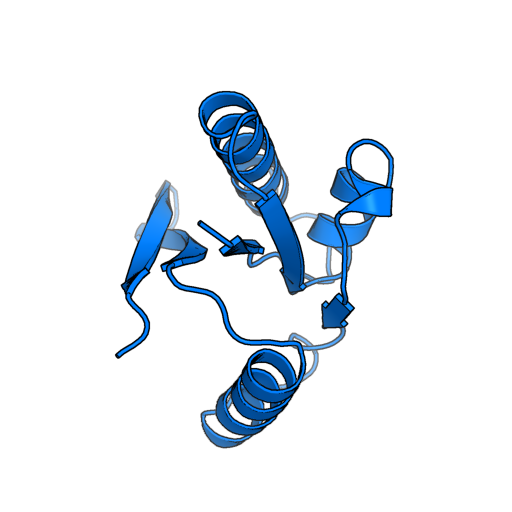 N N . THR A 1 72 ? 4.404 -15.116 -5.505 1.00 88.81 72 THR A N 1
ATOM 525 C CA . THR A 1 72 ? 3.592 -16.281 -5.879 1.00 88.81 72 THR A CA 1
ATOM 526 C C . THR A 1 72 ? 2.207 -16.221 -5.244 1.00 88.81 72 THR A C 1
ATOM 528 O O . THR A 1 72 ? 2.020 -15.641 -4.174 1.00 88.81 72 THR A O 1
ATOM 531 N N . PHE A 1 73 ? 1.222 -16.857 -5.883 1.00 89.88 73 PHE A N 1
ATOM 532 C CA . PHE A 1 73 ? -0.147 -16.905 -5.362 1.00 89.88 73 PHE A CA 1
ATOM 533 C C . PHE A 1 73 ? -0.244 -17.492 -3.936 1.00 89.88 73 PHE A C 1
ATOM 535 O O . PHE A 1 73 ? -0.914 -16.878 -3.109 1.00 89.88 73 PHE A O 1
ATOM 542 N N . PRO A 1 74 ? 0.462 -18.588 -3.574 1.00 89.88 74 PRO A N 1
ATOM 543 C CA . PRO A 1 74 ? 0.413 -19.124 -2.210 1.00 89.88 74 PRO A CA 1
ATOM 544 C C . PRO A 1 74 ? 0.920 -18.147 -1.142 1.00 89.88 74 PRO A C 1
ATOM 546 O O . PRO A 1 74 ? 0.360 -18.084 -0.051 1.00 89.88 74 PRO A O 1
ATOM 549 N N . GLN A 1 75 ? 1.947 -17.348 -1.454 1.00 84.88 75 GLN A N 1
ATOM 550 C CA . GLN A 1 75 ? 2.440 -16.315 -0.536 1.00 84.88 75 GLN A CA 1
ATOM 551 C C . GLN A 1 75 ? 1.386 -15.234 -0.296 1.00 84.88 75 GLN A C 1
ATOM 553 O O . GLN A 1 75 ? 1.189 -14.812 0.840 1.00 84.88 75 GLN A O 1
ATOM 558 N N . VAL A 1 76 ? 0.701 -14.803 -1.360 1.00 88.62 76 VAL A N 1
ATOM 559 C CA . VAL A 1 76 ? -0.386 -13.824 -1.252 1.00 88.62 76 VAL A CA 1
ATOM 560 C C . VAL A 1 76 ? -1.562 -14.410 -0.472 1.00 88.62 76 VAL A C 1
ATOM 562 O O . VAL A 1 76 ? -2.094 -13.724 0.391 1.00 88.62 76 VAL A O 1
ATOM 565 N N . SER A 1 77 ? -1.918 -15.679 -0.694 1.00 90.44 77 SER A N 1
ATOM 566 C CA . SER A 1 77 ? -2.971 -16.360 0.074 1.00 90.44 77 SER A CA 1
ATOM 567 C C . SER A 1 77 ? -2.667 -16.353 1.572 1.00 90.44 77 SER A C 1
ATOM 569 O O . SER A 1 77 ? -3.488 -15.891 2.353 1.00 90.44 77 SER A O 1
ATOM 571 N N . ALA A 1 78 ? -1.450 -16.737 1.967 1.00 86.62 78 ALA A N 1
ATOM 572 C CA . ALA A 1 78 ? -1.046 -16.744 3.375 1.00 86.62 78 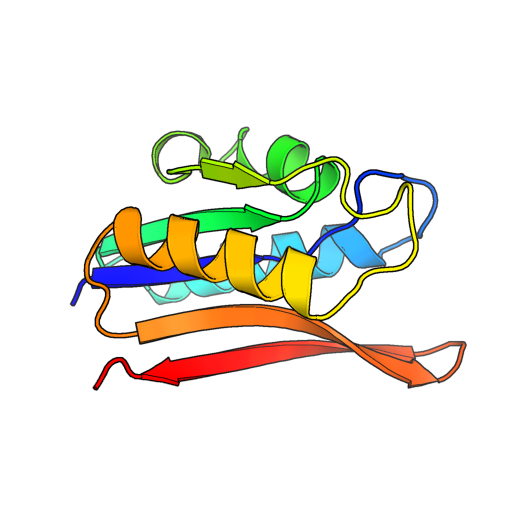ALA A CA 1
ATOM 573 C C . ALA A 1 78 ? -1.042 -15.341 4.013 1.00 86.62 78 ALA A C 1
ATOM 575 O O . ALA A 1 78 ? -1.195 -15.194 5.225 1.00 86.62 78 ALA A O 1
ATOM 576 N N . ILE A 1 79 ? -0.829 -14.294 3.211 1.00 84.38 79 ILE A N 1
ATOM 577 C CA . ILE A 1 79 ? -0.955 -12.902 3.654 1.00 84.38 79 ILE A CA 1
ATOM 578 C C . ILE A 1 79 ? -2.421 -12.536 3.863 1.00 84.38 79 ILE A C 1
ATOM 580 O O . ILE A 1 79 ? -2.749 -11.930 4.881 1.00 84.38 79 ILE A O 1
ATOM 584 N N . VAL A 1 80 ? -3.286 -12.898 2.918 1.00 86.88 80 VAL A N 1
ATOM 585 C CA . VAL A 1 80 ? -4.726 -12.646 3.008 1.00 86.88 80 VAL A CA 1
ATOM 586 C C . VAL A 1 80 ? -5.317 -13.349 4.227 1.00 86.88 80 VAL A C 1
ATOM 588 O O . VAL A 1 80 ? -6.077 -12.717 4.950 1.00 86.88 80 VAL A O 1
ATOM 591 N N . ASP A 1 81 ? -4.904 -14.578 4.530 1.00 87.12 81 ASP A N 1
ATOM 592 C CA . ASP A 1 81 ? -5.364 -15.296 5.726 1.00 87.12 81 ASP A CA 1
ATOM 593 C C . ASP A 1 81 ? -5.059 -14.499 7.008 1.00 87.12 81 ASP A C 1
ATOM 595 O O . ASP A 1 81 ? -5.949 -14.252 7.819 1.00 87.12 81 ASP A O 1
ATOM 599 N N . LYS A 1 82 ? -3.841 -13.955 7.132 1.00 80.50 82 LYS A N 1
ATOM 600 C CA . LYS A 1 82 ? -3.465 -13.072 8.255 1.00 80.50 82 LYS A CA 1
ATOM 601 C C . LYS A 1 82 ? -4.264 -11.769 8.292 1.00 80.50 82 LYS A C 1
ATOM 603 O O . LYS A 1 82 ? -4.506 -11.222 9.365 1.00 80.50 82 LYS A O 1
ATOM 608 N N . VAL A 1 83 ? -4.634 -11.236 7.127 1.00 80.81 83 VAL A N 1
ATOM 609 C CA . VAL A 1 83 ? -5.470 -10.030 7.022 1.00 80.81 83 VAL A CA 1
ATOM 610 C C . VAL A 1 83 ? -6.889 -10.319 7.511 1.00 80.81 83 VAL A C 1
ATOM 612 O O . VAL A 1 83 ? -7.468 -9.494 8.212 1.00 80.81 83 VAL A O 1
ATOM 615 N N . LEU A 1 84 ? -7.436 -11.486 7.173 1.00 82.44 84 LEU A N 1
ATOM 616 C CA . LEU A 1 84 ? -8.766 -11.914 7.605 1.00 82.44 84 LEU A CA 1
ATOM 617 C C . LEU A 1 84 ? -8.802 -12.224 9.110 1.00 82.44 84 LEU A C 1
ATOM 619 O O . LEU A 1 84 ? -9.787 -11.915 9.777 1.00 82.44 84 LEU A O 1
ATOM 623 N N . GLU A 1 85 ? -7.715 -12.763 9.666 1.00 80.62 85 GLU A N 1
ATOM 624 C CA . GLU A 1 85 ? -7.555 -12.962 11.114 1.00 80.62 85 GLU A CA 1
ATOM 625 C C . GLU A 1 85 ? -7.468 -11.639 11.897 1.00 80.62 85 GLU A C 1
ATOM 627 O O . GLU A 1 85 ? -7.874 -11.580 13.058 1.00 80.62 85 GLU A O 1
ATOM 632 N N . ALA A 1 86 ? -6.968 -10.565 11.274 1.00 69.12 86 ALA A N 1
ATOM 633 C CA . ALA A 1 86 ? -6.795 -9.255 11.907 1.00 69.12 86 ALA A CA 1
ATOM 634 C C . ALA A 1 86 ? -8.118 -8.542 12.247 1.00 69.12 86 ALA A C 1
ATOM 636 O O . ALA A 1 86 ? -8.110 -7.551 12.978 1.00 69.12 86 ALA A O 1
ATOM 637 N N . GLY A 1 87 ? -9.250 -9.012 11.720 1.00 74.75 87 GLY A N 1
ATOM 638 C CA . GLY A 1 87 ? -10.572 -8.512 12.082 1.00 74.75 87 GLY A CA 1
ATOM 639 C C . GLY A 1 87 ? -11.564 -8.504 10.926 1.00 74.75 87 GLY A C 1
ATOM 640 O O . GLY A 1 87 ? -11.209 -8.633 9.757 1.00 74.75 87 GLY A O 1
ATOM 641 N N . SER A 1 88 ? -12.838 -8.316 11.272 1.00 82.00 88 SER A N 1
ATOM 642 C CA . SER A 1 88 ? -13.905 -8.114 10.293 1.00 82.00 88 SER A CA 1
ATOM 643 C C . SER A 1 88 ? -13.982 -6.635 9.906 1.00 82.00 88 SER A C 1
ATOM 645 O O . SER A 1 88 ? -14.171 -5.767 10.764 1.00 82.00 88 SER A O 1
ATOM 647 N N . TYR A 1 89 ? -13.822 -6.362 8.612 1.00 88.44 89 TYR A N 1
ATOM 648 C CA . TYR A 1 89 ? -13.935 -5.037 8.007 1.00 88.44 89 TYR A CA 1
ATOM 649 C C . TYR A 1 89 ? -15.024 -5.078 6.942 1.00 88.44 89 TYR A C 1
ATOM 651 O O . TYR A 1 89 ? -15.054 -5.996 6.132 1.00 88.44 89 TYR A O 1
ATOM 659 N N . GLU A 1 90 ? -15.891 -4.071 6.901 1.00 89.44 90 GLU A N 1
ATOM 660 C CA . GLU A 1 90 ? -16.989 -4.007 5.927 1.00 89.44 90 GLU A CA 1
ATOM 661 C C . GLU A 1 90 ? -16.468 -3.701 4.517 1.00 89.44 90 GLU A C 1
ATOM 663 O O . GLU A 1 90 ? -16.962 -4.224 3.516 1.00 89.44 90 GLU A O 1
ATOM 668 N N . LYS A 1 91 ? -15.442 -2.846 4.437 1.00 91.19 91 LYS A N 1
ATOM 669 C CA . LYS A 1 91 ? -14.817 -2.404 3.188 1.00 91.19 91 LYS A CA 1
ATOM 670 C C . LYS A 1 91 ? -13.307 -2.514 3.303 1.00 91.19 91 LYS A C 1
ATOM 672 O O . LYS A 1 91 ? -12.711 -2.061 4.279 1.00 91.19 91 LYS A O 1
ATOM 677 N N . THR A 1 92 ? -12.688 -3.079 2.275 1.00 92.62 92 THR A N 1
ATOM 678 C CA . THR A 1 92 ? -11.233 -3.136 2.138 1.00 92.62 92 THR A CA 1
ATOM 679 C C . THR A 1 92 ? -10.796 -2.369 0.897 1.00 92.62 92 THR A C 1
ATOM 681 O O . THR A 1 92 ? -11.219 -2.677 -0.217 1.00 92.62 92 THR A O 1
ATOM 684 N N . HIS A 1 93 ? -9.930 -1.378 1.080 1.00 94.62 93 HIS A N 1
ATOM 685 C CA . HIS A 1 93 ? -9.348 -0.563 0.021 1.00 94.62 93 HIS A CA 1
ATOM 686 C C . HIS A 1 93 ? -7.904 -0.989 -0.237 1.00 94.62 93 HIS A C 1
ATOM 688 O O . HIS A 1 93 ? -7.035 -0.798 0.608 1.00 94.62 93 HIS A O 1
ATOM 694 N N . ILE A 1 94 ? -7.621 -1.516 -1.424 1.00 94.94 94 ILE A N 1
ATOM 695 C CA . ILE A 1 94 ? -6.270 -1.883 -1.856 1.00 94.94 94 ILE A CA 1
ATOM 696 C C . ILE A 1 94 ? -5.729 -0.769 -2.747 1.00 94.94 94 ILE A C 1
ATOM 698 O O . ILE A 1 94 ? -6.282 -0.504 -3.818 1.00 94.94 94 ILE A O 1
ATOM 702 N N . LEU A 1 95 ? -4.643 -0.123 -2.319 1.00 96.62 95 LEU A N 1
ATOM 703 C CA . LEU A 1 95 ? -3.995 0.947 -3.076 1.00 96.62 95 LEU A CA 1
ATOM 704 C C . LEU A 1 95 ? -2.732 0.416 -3.738 1.00 96.62 95 LEU A C 1
ATOM 706 O O . LEU A 1 95 ? -1.802 -0.021 -3.062 1.00 96.62 95 LEU A O 1
ATOM 710 N N . PHE A 1 96 ? -2.677 0.499 -5.061 1.00 95.44 96 PHE A N 1
ATOM 711 C CA . PHE A 1 96 ? -1.551 0.006 -5.844 1.00 95.44 96 PHE A CA 1
ATOM 712 C C . PHE A 1 96 ? -1.322 0.860 -7.088 1.00 95.44 96 PHE A C 1
ATOM 714 O O . PHE A 1 96 ? -2.178 1.636 -7.513 1.00 95.44 96 PHE A O 1
ATOM 721 N N . ASN A 1 97 ? -0.141 0.724 -7.684 1.00 94.12 97 ASN A N 1
ATOM 722 C CA . ASN A 1 97 ? 0.168 1.366 -8.954 1.00 94.12 97 ASN A CA 1
ATO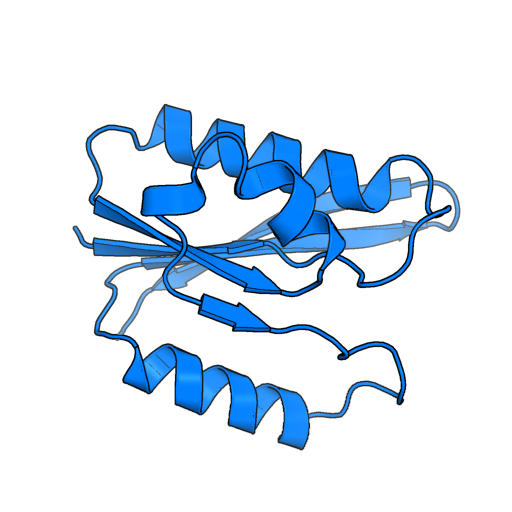M 723 C C . ASN A 1 97 ? -0.169 0.407 -10.097 1.00 94.12 97 ASN A C 1
ATOM 725 O O . ASN A 1 97 ? 0.432 -0.658 -10.216 1.00 94.12 97 ASN A O 1
ATOM 729 N N . HIS A 1 98 ? -1.121 0.792 -10.943 1.00 94.50 98 HIS A N 1
ATOM 730 C CA . HIS A 1 98 ? -1.425 0.086 -12.177 1.00 94.50 98 HIS A CA 1
ATOM 731 C C . HIS A 1 98 ? -0.424 0.502 -13.257 1.00 94.50 98 HIS A C 1
ATOM 733 O O . HIS A 1 98 ? -0.332 1.680 -13.618 1.00 94.50 98 HIS A O 1
ATOM 739 N N . PHE A 1 99 ? 0.344 -0.464 -13.752 1.00 93.06 99 PHE A N 1
ATOM 740 C CA . PHE A 1 99 ? 1.303 -0.247 -14.826 1.00 93.06 99 PHE A CA 1
ATOM 741 C C . PHE A 1 99 ? 0.563 0.003 -16.143 1.00 93.06 99 PHE A C 1
ATOM 743 O O . PHE A 1 99 ? -0.170 -0.863 -16.612 1.00 93.06 99 PHE A O 1
ATOM 750 N N . VAL A 1 100 ? 0.759 1.184 -16.734 1.00 94.62 100 VAL A N 1
ATOM 751 C CA . VAL A 1 100 ? 0.193 1.539 -18.047 1.00 94.62 100 VAL A CA 1
ATOM 752 C C . VAL A 1 100 ? 1.283 1.496 -19.115 1.00 94.62 100 VAL A C 1
ATOM 754 O O . VAL A 1 100 ? 1.081 0.960 -20.200 1.00 94.62 100 VAL A O 1
ATOM 757 N N . SER A 1 101 ? 2.452 2.059 -18.812 1.00 95.06 101 SER A N 1
ATOM 758 C CA . SER A 1 101 ? 3.621 2.050 -19.689 1.00 95.06 101 SER A CA 1
ATOM 759 C C . SER A 1 101 ? 4.904 2.204 -18.873 1.00 95.06 101 SER A C 1
ATOM 761 O O . SER A 1 101 ? 4.871 2.508 -17.682 1.00 95.06 101 SER A O 1
ATOM 763 N N . VAL A 1 102 ? 6.058 2.065 -19.530 1.00 90.31 102 VAL A N 1
ATOM 764 C CA . VAL A 1 102 ? 7.380 2.268 -18.904 1.00 90.31 102 VAL A CA 1
ATOM 765 C C . VAL A 1 102 ? 7.509 3.654 -18.255 1.00 90.31 102 VAL A C 1
ATOM 767 O O . VAL A 1 102 ? 8.209 3.813 -17.260 1.00 90.31 102 VAL A O 1
ATOM 770 N N . ILE A 1 103 ? 6.805 4.652 -18.794 1.00 89.69 103 ILE A N 1
ATOM 771 C CA . ILE A 1 103 ? 6.839 6.038 -18.316 1.00 89.69 103 ILE A CA 1
ATOM 772 C C . ILE A 1 103 ? 5.714 6.296 -17.302 1.00 89.69 103 ILE A C 1
ATOM 774 O O . ILE A 1 103 ? 5.870 7.108 -16.389 1.00 89.69 103 ILE A O 1
ATOM 778 N N . THR A 1 104 ? 4.570 5.618 -17.440 1.00 91.25 104 THR A N 1
ATOM 779 C CA . THR A 1 104 ? 3.338 5.962 -16.723 1.00 91.25 104 THR A CA 1
ATOM 780 C C . THR A 1 104 ? 2.833 4.816 -15.854 1.00 91.25 104 THR A C 1
ATOM 782 O O . THR A 1 104 ? 2.474 3.741 -16.331 1.00 91.25 104 THR A O 1
ATOM 785 N N . ASN A 1 105 ? 2.700 5.108 -14.562 1.00 91.94 105 ASN A N 1
ATOM 786 C CA . ASN A 1 105 ? 2.018 4.267 -13.586 1.00 91.94 105 ASN A CA 1
ATOM 787 C C . ASN A 1 105 ? 0.842 5.051 -13.000 1.00 91.94 105 ASN A C 1
ATOM 789 O O . ASN A 1 105 ? 1.012 6.201 -12.590 1.00 91.94 105 ASN A O 1
ATOM 793 N N . LYS A 1 106 ? -0.345 4.442 -12.968 1.00 93.88 106 LYS A N 1
ATOM 794 C CA . LYS A 1 106 ? -1.568 5.078 -12.473 1.00 93.88 106 LYS A CA 1
ATOM 795 C C . LYS A 1 106 ? -1.902 4.567 -11.064 1.00 93.88 106 LYS A C 1
ATOM 797 O O . LYS A 1 106 ? -2.217 3.383 -10.927 1.00 93.88 106 LYS A O 1
ATOM 802 N N . PRO A 1 107 ? -1.889 5.417 -10.022 1.00 94.19 107 PRO A N 1
ATOM 803 C CA . PRO A 1 107 ? -2.361 5.009 -8.704 1.00 94.19 107 PRO A CA 1
ATOM 804 C C . PRO A 1 107 ? -3.844 4.649 -8.780 1.00 94.19 107 PRO A C 1
ATOM 806 O O . PRO A 1 107 ? -4.653 5.401 -9.328 1.00 94.19 107 PRO A O 1
ATOM 809 N N . THR A 1 108 ? -4.182 3.472 -8.270 1.00 96.19 108 THR A N 1
ATOM 810 C CA . THR A 1 108 ? -5.509 2.868 -8.370 1.00 96.19 108 THR A CA 1
ATOM 811 C C . THR A 1 108 ? -5.936 2.361 -6.999 1.00 96.19 108 THR A C 1
ATOM 813 O O . THR A 1 108 ? -5.117 1.849 -6.237 1.00 96.19 108 THR A O 1
ATOM 816 N N . ILE A 1 109 ? -7.224 2.525 -6.695 1.00 96.31 109 ILE A N 1
ATOM 817 C CA . ILE A 1 109 ? -7.857 2.025 -5.476 1.00 96.31 109 ILE A CA 1
ATOM 818 C C . ILE A 1 109 ? -8.862 0.959 -5.900 1.00 96.31 109 ILE A C 1
ATOM 820 O O . ILE A 1 109 ? -9.840 1.273 -6.579 1.00 96.31 109 ILE A O 1
ATOM 824 N N . ALA A 1 110 ? -8.617 -0.293 -5.526 1.00 95.62 110 ALA A N 1
ATOM 825 C CA . ALA A 1 110 ? -9.603 -1.359 -5.653 1.00 95.62 110 ALA A CA 1
ATOM 826 C C . ALA A 1 110 ? -10.349 -1.491 -4.326 1.00 95.62 110 ALA A C 1
ATOM 828 O O . ALA A 1 110 ? -9.721 -1.608 -3.278 1.00 95.62 110 ALA A O 1
ATOM 829 N N . THR A 1 111 ? -11.679 -1.453 -4.371 1.00 94.25 111 THR A N 1
ATOM 830 C CA . THR A 1 111 ? -12.515 -1.620 -3.178 1.00 94.25 111 THR A CA 1
ATOM 831 C C . THR A 1 111 ? -13.180 -2.980 -3.222 1.00 94.25 111 THR A C 1
ATOM 833 O O . THR A 1 111 ? -13.851 -3.307 -4.198 1.00 94.25 111 THR A O 1
ATOM 836 N N . ILE A 1 112 ? -12.984 -3.753 -2.164 1.00 91.19 112 ILE A N 1
ATOM 837 C CA . ILE A 1 112 ? -13.597 -5.058 -1.961 1.00 91.19 112 ILE A CA 1
ATOM 838 C C . ILE A 1 112 ? -14.565 -4.902 -0.793 1.00 91.19 112 ILE A C 1
ATOM 840 O O . ILE A 1 112 ? -14.159 -4.499 0.298 1.00 91.19 112 ILE A O 1
ATOM 844 N N . ALA A 1 113 ? -15.844 -5.169 -1.037 1.00 87.56 113 ALA A N 1
ATOM 845 C CA . ALA A 1 113 ? -16.826 -5.286 0.031 1.00 87.56 113 ALA A CA 1
ATOM 846 C C . ALA A 1 113 ? -16.678 -6.666 0.677 1.00 87.56 113 ALA A C 1
ATOM 848 O O . ALA A 1 113 ? -16.528 -7.661 -0.040 1.00 87.56 113 ALA A O 1
ATOM 849 N N . SER A 1 114 ? -16.699 -6.719 2.007 1.00 78.56 114 SER A N 1
ATOM 850 C CA . SER A 1 114 ? -16.857 -7.999 2.692 1.00 78.56 114 SER A CA 1
ATOM 851 C C . SER A 1 114 ? -18.244 -8.571 2.376 1.00 78.56 114 SER A C 1
ATOM 853 O O . SER A 1 114 ? -19.192 -7.786 2.260 1.00 78.56 114 SER A O 1
ATOM 855 N N . PRO A 1 115 ? -18.364 -9.900 2.201 1.00 62.25 115 PRO A N 1
ATOM 856 C CA . PRO A 1 115 ? -19.660 -10.569 2.148 1.00 62.25 115 PRO A CA 1
ATOM 857 C C . PRO A 1 115 ? -20.463 -10.375 3.438 1.00 62.25 115 PRO A C 1
ATOM 859 O O . PRO A 1 115 ? -19.838 -10.109 4.496 1.00 62.25 115 PRO A O 1
#